Protein AF-A0A6B3H474-F1 (afdb_monomer_lite)

pLDDT: mean 93.49, std 7.31, range [62.62, 98.69]

Foldseek 3Di:
DKDKDKDQDQWFAQDQDVPPRAGSVLCLQQDWQDDPQPPCPPDVDDPDRGSCPNNVLQLQFLKKKKWWCHPQWIKIWMGGNSFIFDFPDDDSPGDTDGDGHIDTHDGHPNSGTIMMMMTHGDVVVPD

Radius of gyration: 14.44 Å; chains: 1; bounding box: 39×38×34 Å

Structure (mmCIF, N/CA/C/O backbone):
data_AF-A0A6B3H474-F1
#
_entry.id   AF-A0A6B3H474-F1
#
loop_
_atom_site.group_PDB
_atom_site.id
_atom_site.type_symbol
_atom_site.label_atom_id
_atom_site.label_alt_id
_atom_site.label_comp_id
_atom_site.label_asym_id
_atom_site.label_entity_id
_atom_site.label_seq_id
_atom_site.pdbx_PDB_ins_code
_atom_site.Cartn_x
_atom_site.Cartn_y
_atom_site.Cartn_z
_atom_site.occupancy
_atom_site.B_iso_or_equiv
_atom_site.auth_seq_id
_atom_site.auth_comp_id
_atom_site.auth_asym_id
_atom_site.auth_atom_id
_atom_site.pdbx_PDB_model_num
ATOM 1 N N . SER A 1 1 ? 18.773 -5.274 -2.116 1.00 89.44 1 SER A N 1
ATOM 2 C CA . SER A 1 1 ? 18.474 -4.431 -0.940 1.00 89.44 1 SER A CA 1
ATOM 3 C C . SER A 1 1 ? 17.010 -4.026 -0.993 1.00 89.44 1 SER A C 1
ATOM 5 O O . SER A 1 1 ? 16.406 -4.124 -2.056 1.00 89.44 1 SER A O 1
ATOM 7 N N . SER A 1 2 ? 16.435 -3.620 0.136 1.00 97.12 2 SER A N 1
ATOM 8 C CA . SER A 1 2 ? 15.068 -3.091 0.227 1.00 97.12 2 SER A CA 1
ATOM 9 C C . SER A 1 2 ? 15.039 -1.873 1.131 1.00 97.12 2 SER A C 1
ATOM 11 O O . SER A 1 2 ? 15.887 -1.758 2.018 1.00 97.12 2 SER A O 1
ATOM 13 N N . VAL A 1 3 ? 14.027 -1.030 0.963 1.00 98.31 3 VAL A N 1
ATOM 14 C CA . VAL A 1 3 ? 13.722 0.076 1.876 1.00 98.31 3 VAL A CA 1
ATOM 15 C C . VAL A 1 3 ? 12.346 -0.163 2.473 1.00 98.31 3 VAL A C 1
ATOM 17 O O . VAL A 1 3 ? 11.438 -0.629 1.788 1.00 98.31 3 VAL A O 1
ATOM 20 N N . GLU A 1 4 ? 12.192 0.153 3.753 1.00 98.50 4 GLU A N 1
ATOM 21 C CA . GLU A 1 4 ? 10.902 0.125 4.425 1.00 98.50 4 GLU A CA 1
ATOM 22 C C . GLU A 1 4 ? 10.623 1.467 5.088 1.00 98.50 4 GLU A C 1
ATOM 24 O O . GLU A 1 4 ? 11.469 2.012 5.796 1.00 98.50 4 GLU A O 1
ATOM 29 N N . VAL A 1 5 ? 9.414 1.973 4.870 1.00 98.62 5 VAL A N 1
ATOM 30 C CA . VAL A 1 5 ? 8.891 3.161 5.538 1.00 98.62 5 VAL A CA 1
ATOM 31 C C . VAL A 1 5 ? 7.714 2.732 6.397 1.00 98.62 5 VAL A C 1
ATOM 33 O O . VAL A 1 5 ? 6.816 2.025 5.932 1.00 98.62 5 VAL A O 1
ATOM 36 N N . ARG A 1 6 ? 7.731 3.152 7.663 1.00 98.50 6 ARG A N 1
ATOM 37 C CA . ARG A 1 6 ? 6.663 2.891 8.628 1.00 98.50 6 ARG A CA 1
ATOM 38 C C . ARG A 1 6 ? 6.145 4.201 9.189 1.00 98.50 6 ARG A C 1
ATOM 40 O O . ARG A 1 6 ? 6.937 5.067 9.552 1.00 98.50 6 ARG A O 1
ATOM 47 N N . ASP A 1 7 ? 4.832 4.301 9.318 1.00 98.44 7 ASP A N 1
ATOM 48 C CA . ASP A 1 7 ? 4.164 5.380 10.036 1.00 98.44 7 ASP A CA 1
ATOM 49 C C . ASP A 1 7 ? 3.154 4.829 11.049 1.00 98.44 7 ASP A C 1
ATOM 51 O O . ASP A 1 7 ? 2.760 3.663 10.999 1.00 98.44 7 ASP A O 1
ATOM 55 N N . ASN A 1 8 ? 2.738 5.691 11.971 1.00 97.88 8 ASN A N 1
ATOM 56 C CA . ASN A 1 8 ? 1.682 5.454 12.955 1.00 97.88 8 ASN A CA 1
ATOM 57 C C . ASN A 1 8 ? 0.451 6.343 12.693 1.00 97.88 8 ASN A C 1
ATOM 59 O O . ASN A 1 8 ? -0.274 6.714 13.616 1.00 97.88 8 ASN A O 1
ATOM 63 N N . GLY A 1 9 ? 0.238 6.742 11.436 1.00 97.25 9 GLY A N 1
ATOM 64 C CA . GLY A 1 9 ? -0.889 7.569 11.032 1.00 97.25 9 GLY A CA 1
ATOM 65 C C . GLY A 1 9 ? -2.206 6.791 11.005 1.00 97.25 9 GLY A C 1
ATOM 66 O O . GLY A 1 9 ? -2.345 5.699 11.554 1.00 97.25 9 GLY A O 1
ATOM 67 N N . ARG A 1 10 ? -3.203 7.340 10.302 1.00 96.25 10 ARG A N 1
ATOM 68 C CA . ARG A 1 10 ? -4.547 6.732 10.184 1.00 96.25 10 ARG A CA 1
ATOM 69 C C . ARG A 1 10 ? -4.557 5.352 9.502 1.00 96.25 10 ARG A C 1
ATOM 71 O O . ARG A 1 10 ? -5.562 4.647 9.597 1.00 96.25 10 ARG A O 1
ATOM 78 N N . GLY A 1 11 ? -3.497 5.003 8.773 1.00 96.81 11 GLY A N 1
ATOM 79 C CA . GLY A 1 11 ? -3.480 3.884 7.833 1.00 96.81 11 GLY A CA 1
ATOM 80 C C . GLY A 1 11 ? -4.217 4.208 6.529 1.00 96.81 11 GLY A C 1
ATOM 81 O O . GLY A 1 11 ? -5.219 4.933 6.528 1.00 96.81 11 GLY A O 1
ATOM 82 N N . ILE A 1 12 ? -3.719 3.675 5.413 1.00 97.06 12 ILE A N 1
ATOM 83 C CA . ILE A 1 12 ? -4.397 3.759 4.109 1.00 97.06 12 ILE A CA 1
ATOM 84 C C . ILE A 1 12 ? -5.785 3.081 4.209 1.00 97.06 12 ILE A C 1
ATOM 86 O O . ILE A 1 12 ? -5.919 2.089 4.928 1.00 97.06 12 ILE A O 1
ATOM 90 N N . PRO A 1 13 ? -6.842 3.591 3.545 1.00 96.38 13 PRO A N 1
ATOM 91 C CA . PRO A 1 13 ? -8.156 2.949 3.571 1.00 96.38 13 PRO A CA 1
ATOM 92 C C . PRO A 1 13 ? -8.109 1.495 3.079 1.00 96.38 13 PRO A C 1
ATOM 94 O O . PRO A 1 13 ? -7.573 1.217 2.010 1.00 96.38 13 PRO A O 1
ATOM 97 N N . VAL A 1 14 ? -8.684 0.583 3.866 1.00 97.25 14 VAL A N 1
ATOM 98 C CA . VAL A 1 14 ? -8.737 -0.868 3.583 1.00 97.25 14 VAL A CA 1
ATOM 99 C C . VAL A 1 14 ? -10.080 -1.302 2.996 1.00 97.25 14 VAL A C 1
ATOM 101 O O . VAL A 1 14 ? -10.213 -2.412 2.494 1.00 97.25 14 VAL A O 1
ATOM 104 N N . ASP A 1 15 ? -11.078 -0.427 3.081 1.00 95.75 15 ASP A N 1
ATOM 105 C CA . ASP A 1 15 ? -12.421 -0.670 2.579 1.00 95.75 15 ASP A CA 1
ATOM 106 C C . ASP A 1 15 ? -12.444 -0.566 1.045 1.00 95.75 15 ASP A C 1
ATOM 108 O O . ASP A 1 15 ? -11.560 0.047 0.433 1.00 95.75 15 ASP A O 1
ATOM 112 N N . VAL A 1 16 ? -13.451 -1.184 0.425 1.00 96.25 16 VAL A N 1
ATOM 113 C CA . VAL A 1 16 ? -13.642 -1.145 -1.029 1.00 96.25 16 VAL A CA 1
ATOM 114 C C . VAL A 1 16 ? -14.074 0.257 -1.453 1.00 96.25 16 VAL A C 1
ATOM 116 O O . VAL A 1 16 ? -15.036 0.810 -0.918 1.00 96.25 16 VAL A O 1
ATOM 119 N N . GLU A 1 17 ? -13.369 0.831 -2.424 1.00 93.81 17 GLU A N 1
ATOM 120 C CA . GLU A 1 17 ? -13.752 2.081 -3.065 1.00 93.81 17 GLU A CA 1
ATOM 121 C C . GLU A 1 17 ? -14.880 1.794 -4.078 1.00 93.81 17 GLU A C 1
ATOM 123 O O . GLU A 1 17 ? -14.697 0.977 -4.986 1.00 93.81 17 GLU A O 1
ATOM 128 N N . PRO A 1 18 ? -16.061 2.429 -3.941 1.00 93.50 18 PRO A N 1
ATOM 129 C CA . PRO A 1 18 ? -17.250 2.024 -4.690 1.00 93.50 18 PRO A CA 1
ATOM 130 C C . PRO A 1 18 ? -17.143 2.111 -6.216 1.00 93.50 18 PRO A C 1
ATOM 132 O O . PRO A 1 18 ? -17.785 1.320 -6.901 1.00 93.50 18 PRO A O 1
ATOM 135 N N . LYS A 1 19 ? -16.382 3.063 -6.772 1.00 92.50 19 LYS A N 1
ATOM 136 C CA . LYS A 1 19 ? -16.309 3.263 -8.232 1.00 92.50 19 LYS A CA 1
ATOM 137 C C . LYS A 1 19 ? -15.418 2.238 -8.922 1.00 92.50 19 LYS A C 1
ATOM 139 O O . LYS A 1 19 ? -15.668 1.881 -10.068 1.00 92.50 19 LYS A O 1
ATOM 144 N N . THR A 1 20 ? -14.357 1.810 -8.253 1.00 93.38 20 THR A N 1
ATOM 145 C CA . THR A 1 20 ? -13.349 0.898 -8.799 1.00 93.38 20 THR A CA 1
ATOM 146 C C . THR A 1 20 ? -13.589 -0.550 -8.396 1.00 93.38 20 THR A C 1
ATOM 148 O O . THR A 1 20 ? -13.097 -1.444 -9.079 1.00 93.38 20 THR A O 1
ATOM 151 N N . GLY A 1 21 ? -14.313 -0.794 -7.297 1.00 94.75 21 GLY A N 1
ATOM 152 C CA . GLY A 1 21 ? -14.497 -2.132 -6.731 1.00 94.75 21 GLY A CA 1
ATOM 153 C C . GLY A 1 21 ? -13.231 -2.710 -6.086 1.00 94.75 21 GLY A C 1
ATOM 154 O O . GLY A 1 21 ? -13.233 -3.866 -5.672 1.00 94.75 21 GLY A O 1
ATOM 155 N N . LEU A 1 22 ? -12.160 -1.918 -5.984 1.00 95.69 22 LEU A N 1
ATOM 156 C CA . LEU A 1 22 ? -10.881 -2.305 -5.392 1.00 95.69 22 LEU A CA 1
ATOM 157 C C . LEU A 1 22 ? -10.761 -1.760 -3.970 1.00 95.69 22 LEU A C 1
ATOM 159 O O . LEU A 1 22 ? -11.407 -0.775 -3.611 1.00 95.69 22 LEU A O 1
ATOM 163 N N . SER A 1 23 ? -9.894 -2.358 -3.155 1.00 96.62 23 SER A N 1
ATOM 164 C CA . SER A 1 23 ? -9.571 -1.766 -1.850 1.00 96.62 23 SER A CA 1
ATOM 165 C C . SER A 1 23 ? -8.883 -0.407 -2.014 1.00 96.62 23 SER A C 1
ATOM 167 O O . SER A 1 23 ? -8.150 -0.185 -2.980 1.00 96.62 23 SER A O 1
ATOM 169 N N . GLY A 1 24 ? -9.046 0.500 -1.048 1.00 96.12 24 GLY A N 1
ATOM 170 C CA . GLY A 1 24 ? -8.358 1.795 -1.082 1.00 96.12 24 GLY A CA 1
ATOM 171 C C . GLY A 1 24 ? -6.833 1.678 -1.244 1.00 96.12 24 GLY A C 1
ATOM 172 O O . GLY A 1 24 ? -6.239 2.490 -1.952 1.00 96.12 24 GLY A O 1
ATOM 173 N N . ILE A 1 25 ? -6.208 0.644 -0.661 1.00 96.69 25 ILE A N 1
ATOM 174 C CA . ILE A 1 25 ? -4.780 0.326 -0.844 1.00 96.69 25 ILE A CA 1
ATOM 175 C C . ILE A 1 25 ? -4.470 -0.020 -2.304 1.00 96.69 25 ILE A C 1
ATOM 177 O O . ILE A 1 25 ? -3.531 0.537 -2.869 1.00 96.69 25 ILE A O 1
ATOM 181 N N . GLU A 1 26 ? -5.246 -0.902 -2.934 1.00 97.06 26 GLU A N 1
ATOM 182 C CA . GLU A 1 26 ? -5.062 -1.237 -4.353 1.00 97.06 26 GLU A CA 1
ATOM 183 C C . GLU A 1 26 ? -5.226 -0.020 -5.248 1.00 97.06 26 GLU A C 1
ATOM 185 O O . GLU A 1 26 ? -4.407 0.191 -6.141 1.00 97.06 26 GLU A O 1
ATOM 190 N N . VAL A 1 27 ? -6.242 0.806 -4.998 1.00 96.31 27 VAL A N 1
ATOM 191 C CA . VAL A 1 27 ? -6.487 2.016 -5.788 1.00 96.31 27 VAL A CA 1
ATOM 192 C C . VAL A 1 27 ? -5.261 2.927 -5.768 1.00 96.31 27 VAL A C 1
ATOM 194 O O . VAL A 1 27 ? -4.755 3.280 -6.831 1.00 96.31 27 VAL A O 1
ATOM 197 N N . VAL A 1 28 ? -4.734 3.267 -4.587 1.00 96.00 28 VAL A N 1
ATOM 198 C CA . VAL A 1 28 ? -3.586 4.191 -4.488 1.00 96.00 28 VAL A CA 1
ATOM 199 C C . VAL A 1 28 ? -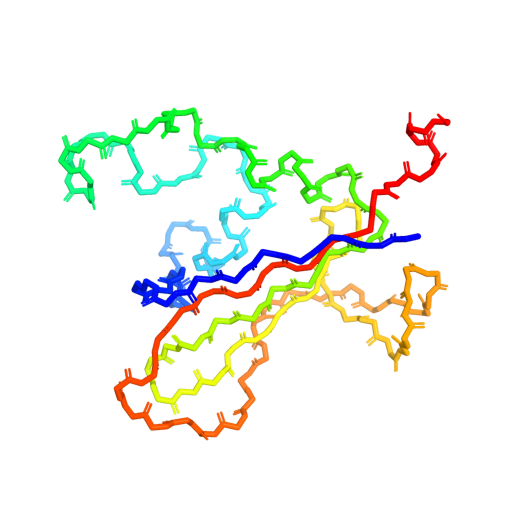2.268 3.588 -4.982 1.00 96.00 28 VAL A C 1
ATOM 201 O O . VAL A 1 28 ? -1.354 4.334 -5.332 1.00 96.00 28 VAL A O 1
ATOM 204 N N . MET A 1 29 ? -2.149 2.258 -5.004 1.00 97.88 29 MET A N 1
ATOM 205 C CA . MET A 1 29 ? -0.945 1.564 -5.470 1.00 97.88 29 MET A CA 1
ATOM 206 C C . MET A 1 29 ? -0.975 1.247 -6.971 1.00 97.88 29 MET A C 1
ATOM 208 O O . MET A 1 29 ? 0.090 1.067 -7.554 1.00 97.88 29 MET A O 1
ATOM 212 N N . THR A 1 30 ? -2.146 1.179 -7.613 1.00 96.81 30 THR A N 1
ATOM 213 C CA . THR A 1 30 ? -2.273 0.704 -9.011 1.00 96.81 30 THR A CA 1
ATOM 214 C C . THR A 1 30 ? -2.861 1.726 -9.981 1.00 96.81 30 THR A C 1
ATOM 216 O O . THR A 1 30 ? -2.736 1.552 -11.194 1.00 96.81 30 THR A O 1
ATOM 219 N N . LYS A 1 31 ? -3.498 2.798 -9.495 1.00 94.25 31 LYS A N 1
ATOM 220 C CA . LYS A 1 31 ? -4.099 3.834 -10.345 1.00 94.25 31 LYS A CA 1
ATOM 221 C C . LYS A 1 31 ? -3.304 5.131 -10.263 1.00 94.25 31 LYS A C 1
ATOM 223 O O . LYS A 1 31 ? -3.014 5.630 -9.180 1.00 94.25 31 LYS A O 1
ATOM 228 N N . LEU A 1 32 ? -2.993 5.700 -11.427 1.00 90.19 32 LEU A N 1
ATOM 229 C CA . LEU A 1 32 ? -2.450 7.053 -11.515 1.00 90.19 32 LEU A CA 1
ATOM 230 C C . LEU A 1 32 ? -3.537 8.073 -11.171 1.00 90.19 32 LEU A C 1
ATOM 232 O O . LEU A 1 32 ? -4.715 7.856 -11.454 1.00 90.19 32 LEU A O 1
ATOM 236 N N . HIS A 1 33 ? -3.124 9.192 -10.577 1.00 88.88 33 HIS A N 1
ATOM 237 C CA . HIS A 1 33 ? -4.009 10.280 -10.155 1.00 88.88 33 HIS A CA 1
ATOM 238 C C . HIS A 1 33 ? -5.094 9.847 -9.161 1.00 88.88 33 HIS A C 1
ATOM 240 O O . HIS A 1 33 ? -6.149 10.471 -9.067 1.00 88.88 33 HIS A O 1
ATOM 246 N N . ALA A 1 34 ? -4.819 8.805 -8.376 1.00 86.94 34 ALA A N 1
ATOM 247 C CA . ALA A 1 34 ? -5.707 8.335 -7.329 1.00 86.94 34 ALA A CA 1
ATOM 248 C C . ALA A 1 34 ? -5.135 8.663 -5.944 1.00 86.94 34 ALA A C 1
ATOM 250 O O . ALA A 1 34 ? -3.988 8.355 -5.617 1.00 86.94 34 ALA A O 1
ATOM 251 N N . GLY A 1 35 ? -5.941 9.307 -5.099 1.00 80.56 35 GLY A N 1
ATOM 252 C CA . GLY A 1 35 ? -5.560 9.601 -3.721 1.00 80.56 35 GLY A CA 1
ATOM 253 C C . GLY A 1 35 ? -6.479 10.607 -3.038 1.00 80.56 35 GLY A C 1
ATOM 254 O O . GLY A 1 35 ? -7.136 11.413 -3.679 1.00 80.56 35 GLY A O 1
ATOM 255 N N . GLY A 1 36 ? -6.500 10.603 -1.705 1.00 81.56 36 GLY A N 1
ATOM 256 C CA . GLY A 1 36 ? -7.367 11.498 -0.923 1.00 81.56 36 GLY A CA 1
ATOM 257 C C . GLY A 1 36 ? -6.882 12.949 -0.816 1.00 81.56 36 GLY A C 1
ATOM 258 O O . GLY A 1 36 ? -7.456 13.720 -0.054 1.00 81.56 36 GLY A O 1
ATOM 259 N N . LYS A 1 37 ? -5.796 13.317 -1.507 1.00 81.38 37 LYS A N 1
ATOM 260 C CA . LYS A 1 37 ? -5.146 14.635 -1.381 1.00 81.38 37 LYS A CA 1
ATOM 261 C C . LYS A 1 37 ? -5.712 15.691 -2.337 1.00 81.38 37 LYS A C 1
ATOM 263 O O . LYS A 1 37 ? -5.347 16.856 -2.232 1.00 81.38 37 LYS A O 1
ATOM 268 N N . PHE A 1 38 ? -6.623 15.305 -3.228 1.00 71.81 38 PHE A N 1
ATOM 269 C CA . PHE A 1 38 ? -7.358 16.242 -4.072 1.00 71.81 38 PHE A CA 1
ATOM 270 C C . PHE A 1 38 ? -8.491 16.912 -3.279 1.00 71.81 38 PHE A C 1
ATOM 272 O O . PHE A 1 38 ? -9.127 16.280 -2.437 1.00 71.81 38 PHE A O 1
ATOM 279 N N . GLY A 1 39 ? -8.747 18.195 -3.547 1.00 64.31 39 GLY A N 1
ATOM 280 C CA . GLY A 1 39 ? -9.939 18.892 -3.045 1.00 64.31 39 GLY A CA 1
ATOM 281 C C . GLY A 1 39 ? -9.941 19.264 -1.555 1.00 64.31 39 GLY A C 1
ATOM 282 O O . GLY A 1 39 ? -11.010 19.507 -1.009 1.00 64.31 39 GLY A O 1
ATOM 283 N N . GLY A 1 40 ? -8.785 19.293 -0.877 1.00 62.62 40 GLY A N 1
ATOM 284 C CA . GLY A 1 40 ? -8.614 19.892 0.464 1.00 62.62 40 GLY A CA 1
ATOM 285 C C . GLY A 1 40 ? -9.266 19.166 1.654 1.00 62.62 40 GLY A C 1
ATOM 286 O O . GLY A 1 40 ? -8.971 19.496 2.798 1.00 62.62 40 GLY A O 1
ATOM 287 N N . GLY A 1 41 ? -10.111 18.156 1.426 1.00 68.31 41 GLY A N 1
ATOM 288 C CA . GLY A 1 41 ? -10.907 17.529 2.491 1.00 68.31 41 GLY A CA 1
ATOM 289 C C . GLY A 1 41 ? -10.147 16.577 3.425 1.00 68.31 41 GLY A C 1
ATOM 290 O O . GLY A 1 41 ? -10.492 16.464 4.598 1.00 68.31 41 GLY A O 1
ATOM 291 N N . SER A 1 42 ? -9.105 15.885 2.946 1.00 77.38 42 SER A N 1
ATOM 292 C CA . SER A 1 42 ? -8.414 14.863 3.765 1.00 77.38 42 SER A CA 1
ATOM 293 C C . SER A 1 42 ? -7.136 15.349 4.447 1.00 77.38 42 SER A C 1
ATOM 295 O O . SER A 1 42 ? -6.657 14.677 5.370 1.00 77.38 42 SER A O 1
ATOM 297 N N . TYR A 1 43 ? -6.565 16.455 3.961 1.00 77.94 43 TYR A N 1
ATOM 298 C CA . TYR A 1 43 ? -5.321 17.058 4.437 1.00 77.94 43 TYR A CA 1
ATOM 299 C C . TYR A 1 43 ? -5.409 18.579 4.294 1.00 77.94 43 TYR A C 1
ATOM 301 O O . TYR A 1 43 ? -5.552 19.072 3.179 1.00 77.94 43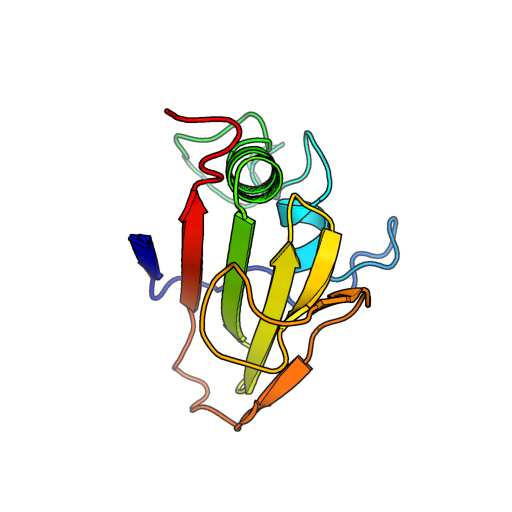 TYR A O 1
ATOM 309 N N . ALA A 1 44 ? -5.265 19.304 5.407 1.00 77.31 44 ALA A N 1
ATOM 310 C CA . ALA A 1 44 ? -5.241 20.769 5.403 1.00 77.31 44 ALA A CA 1
ATOM 311 C C . ALA A 1 44 ? -4.014 21.329 4.655 1.00 77.31 44 ALA A C 1
ATOM 313 O O . ALA A 1 44 ? -4.110 22.336 3.965 1.00 77.31 44 ALA A O 1
ATOM 314 N N . ALA A 1 45 ? -2.873 20.640 4.753 1.00 79.56 45 ALA A N 1
ATOM 315 C CA . ALA A 1 45 ? -1.672 20.892 3.965 1.00 79.56 45 ALA A CA 1
ATOM 316 C C . ALA A 1 45 ? -0.957 19.563 3.683 1.00 79.56 45 ALA A C 1
ATOM 318 O O . ALA A 1 45 ? -0.913 18.677 4.542 1.00 79.56 45 ALA A O 1
ATOM 319 N N . SER A 1 46 ? -0.402 19.392 2.479 1.00 82.38 46 SER A N 1
ATOM 320 C CA . SER A 1 46 ? 0.410 18.215 2.151 1.00 82.38 46 SER A CA 1
ATOM 321 C C . SER A 1 46 ? 1.356 18.483 0.980 1.00 82.38 46 SER A C 1
ATOM 323 O O . SER A 1 46 ? 0.979 19.166 0.034 1.00 82.38 46 SER A O 1
ATOM 325 N N . GLY A 1 47 ? 2.562 17.905 1.011 1.00 82.25 47 GLY A N 1
ATOM 326 C CA . GLY A 1 47 ? 3.548 18.066 -0.069 1.00 82.25 47 GLY A CA 1
ATOM 327 C C . GLY A 1 47 ? 3.295 17.215 -1.322 1.00 82.25 47 GLY A C 1
ATOM 328 O O . GLY A 1 47 ? 3.967 17.395 -2.328 1.00 82.25 47 GLY A O 1
ATOM 329 N N . GLY A 1 48 ? 2.348 16.271 -1.287 1.00 80.44 48 GLY A N 1
ATOM 330 C CA . GLY A 1 48 ? 2.049 15.401 -2.428 1.00 80.44 48 GLY A CA 1
ATOM 331 C C . GLY A 1 48 ? 0.680 15.716 -3.008 1.00 80.44 48 GLY A C 1
ATOM 332 O O . GLY A 1 48 ? -0.312 15.455 -2.342 1.00 80.44 48 GLY A O 1
ATOM 333 N N . LEU A 1 49 ? 0.615 16.212 -4.242 1.00 82.88 49 LEU A N 1
ATOM 334 C CA . LEU A 1 49 ? -0.647 16.678 -4.838 1.00 82.88 49 LEU A CA 1
ATOM 335 C C . LEU A 1 49 ? -1.065 15.908 -6.093 1.00 82.88 49 LEU A C 1
ATOM 337 O O . LEU A 1 49 ? -2.206 16.003 -6.518 1.00 82.88 49 LEU A O 1
ATOM 341 N N . HIS A 1 50 ? -0.164 15.118 -6.679 1.00 87.19 50 HIS A N 1
ATOM 342 C CA . HIS A 1 50 ? -0.410 14.498 -7.985 1.00 87.19 50 HIS A CA 1
ATOM 343 C C . HIS A 1 50 ? -1.137 13.150 -7.920 1.00 87.19 50 HIS A C 1
ATOM 345 O O . HIS A 1 50 ? -1.666 12.704 -8.933 1.00 87.19 50 HIS A O 1
ATOM 351 N N . GLY A 1 51 ? -1.127 12.472 -6.765 1.00 86.19 51 GLY A N 1
ATOM 352 C CA . GLY A 1 51 ? -1.713 11.131 -6.630 1.00 86.19 51 GLY A CA 1
ATOM 353 C C . GLY A 1 51 ? -1.003 10.051 -7.459 1.00 86.19 51 GLY A C 1
ATOM 354 O O . GLY A 1 51 ? -1.657 9.135 -7.935 1.00 86.19 51 GLY A O 1
ATOM 355 N N . VAL A 1 52 ? 0.312 10.183 -7.684 1.00 93.38 52 VAL A N 1
ATOM 356 C CA . VAL A 1 52 ? 1.101 9.228 -8.499 1.00 93.38 52 VAL A CA 1
ATOM 357 C C . VAL A 1 52 ? 2.307 8.623 -7.777 1.00 93.38 52 VAL A C 1
ATOM 359 O O . VAL A 1 52 ? 2.847 7.621 -8.224 1.00 93.38 52 VAL A O 1
ATOM 362 N N . GLY A 1 53 ? 2.760 9.210 -6.663 1.00 94.94 53 GLY A N 1
ATOM 363 C CA . GLY A 1 53 ? 4.031 8.814 -6.040 1.00 94.94 53 GLY A CA 1
ATOM 364 C C . GLY A 1 53 ? 4.073 7.338 -5.628 1.00 94.94 53 GLY A C 1
ATOM 365 O O . GLY A 1 53 ? 4.999 6.624 -5.995 1.00 94.94 53 GLY A O 1
ATOM 366 N N . ALA A 1 54 ? 3.043 6.864 -4.918 1.00 96.38 54 ALA A N 1
ATOM 367 C CA . ALA A 1 54 ? 2.978 5.480 -4.446 1.00 96.38 54 ALA A CA 1
ATOM 368 C C . ALA A 1 54 ? 2.862 4.472 -5.602 1.00 96.38 54 ALA A C 1
ATOM 370 O O . ALA A 1 54 ? 3.587 3.480 -5.624 1.00 96.38 54 ALA A O 1
ATOM 371 N N . SER A 1 55 ? 2.018 4.759 -6.597 1.00 97.12 55 SER A N 1
ATOM 372 C CA . SER A 1 55 ? 1.858 3.905 -7.776 1.00 97.12 55 SER A CA 1
ATOM 373 C C . SER A 1 55 ? 3.121 3.835 -8.635 1.00 97.12 55 SER A C 1
ATOM 375 O O . SER A 1 55 ? 3.418 2.781 -9.186 1.00 97.12 55 SER A O 1
ATOM 377 N N . VAL A 1 56 ? 3.901 4.920 -8.721 1.00 97.94 56 VAL A N 1
ATOM 378 C CA . VAL A 1 56 ? 5.198 4.910 -9.417 1.00 97.94 56 VAL A CA 1
ATOM 379 C C . VAL A 1 56 ? 6.212 4.052 -8.661 1.00 97.94 56 VAL A C 1
ATOM 381 O O . VAL A 1 56 ? 6.854 3.208 -9.277 1.00 97.94 56 VAL A O 1
ATOM 384 N N . VAL A 1 57 ? 6.321 4.193 -7.333 1.00 98.25 57 VAL A N 1
ATOM 385 C CA . VAL A 1 57 ? 7.194 3.314 -6.530 1.00 98.25 57 VAL A CA 1
ATOM 386 C C . VAL A 1 57 ? 6.798 1.849 -6.721 1.00 98.25 57 VAL A C 1
ATOM 388 O O . VAL A 1 57 ? 7.670 1.011 -6.926 1.00 98.25 57 VAL A O 1
ATOM 391 N N . ASN A 1 58 ? 5.500 1.540 -6.727 1.00 98.50 58 ASN A N 1
ATOM 392 C CA . ASN A 1 58 ? 5.003 0.191 -6.987 1.00 98.50 58 ASN A CA 1
ATOM 393 C C . ASN A 1 58 ? 5.377 -0.326 -8.387 1.00 98.50 58 ASN A C 1
ATOM 395 O O . ASN A 1 58 ? 5.935 -1.415 -8.522 1.00 98.50 58 ASN A O 1
ATOM 399 N N . ALA A 1 59 ? 5.114 0.465 -9.429 1.00 98.19 59 ALA A N 1
ATOM 400 C CA . ALA A 1 59 ? 5.410 0.092 -10.810 1.00 98.19 59 ALA A CA 1
ATOM 401 C C . ALA A 1 59 ? 6.907 -0.175 -11.041 1.00 98.19 59 ALA A C 1
ATOM 403 O O . ALA A 1 59 ? 7.256 -1.072 -11.803 1.00 98.19 59 ALA A O 1
ATOM 404 N N . LEU A 1 60 ? 7.781 0.570 -10.357 1.00 98.12 60 LEU A N 1
ATOM 405 C CA . LEU A 1 60 ? 9.238 0.482 -10.499 1.00 98.12 60 LEU A CA 1
ATOM 406 C C . LEU A 1 60 ? 9.904 -0.436 -9.454 1.00 98.12 60 LEU A C 1
ATOM 408 O O . LEU A 1 60 ? 11.120 -0.383 -9.255 1.00 98.12 60 LEU A O 1
ATOM 412 N N . SER A 1 61 ? 9.117 -1.272 -8.773 1.00 98.50 61 SER A N 1
ATOM 413 C CA . SER A 1 61 ? 9.608 -2.239 -7.792 1.00 98.50 61 SER A CA 1
ATOM 414 C C . SER A 1 61 ? 9.459 -3.675 -8.291 1.00 98.50 61 SER A C 1
ATOM 416 O O . SER A 1 61 ? 8.389 -4.086 -8.742 1.00 98.50 61 SER A O 1
ATOM 418 N N . ALA A 1 62 ? 10.513 -4.477 -8.123 1.00 98.00 62 ALA A N 1
ATOM 419 C CA . ALA A 1 62 ? 10.450 -5.924 -8.326 1.00 98.00 62 ALA A CA 1
ATOM 420 C C . ALA A 1 62 ? 9.505 -6.584 -7.309 1.00 98.00 62 ALA A C 1
ATOM 422 O O . ALA A 1 62 ? 8.795 -7.530 -7.634 1.00 98.00 62 ALA A O 1
ATOM 423 N N . ARG A 1 63 ? 9.440 -6.036 -6.092 1.00 98.31 63 ARG A N 1
ATOM 424 C CA . ARG A 1 63 ? 8.456 -6.398 -5.070 1.00 98.31 63 ARG A CA 1
ATOM 425 C C . ARG A 1 63 ? 8.100 -5.180 -4.237 1.00 98.31 63 ARG A C 1
ATOM 427 O O . ARG A 1 63 ? 8.986 -4.405 -3.877 1.00 98.31 63 ARG A O 1
ATOM 434 N N . LEU A 1 64 ? 6.830 -5.041 -3.889 1.00 98.69 64 LEU A N 1
ATOM 435 C CA . LEU A 1 64 ? 6.358 -4.072 -2.910 1.00 98.69 64 LEU A CA 1
ATOM 436 C C . LEU A 1 64 ? 5.346 -4.746 -1.986 1.00 98.69 64 LEU A C 1
ATOM 438 O O . LEU A 1 64 ? 4.356 -5.292 -2.452 1.00 98.69 64 LEU A O 1
ATOM 442 N N . ASP A 1 65 ? 5.590 -4.693 -0.683 1.00 98.31 65 ASP A N 1
ATOM 443 C CA . ASP A 1 65 ? 4.704 -5.213 0.352 1.00 98.31 65 ASP A CA 1
ATOM 444 C C . ASP A 1 65 ? 4.090 -4.046 1.130 1.00 98.31 65 ASP A C 1
ATOM 446 O O . ASP A 1 65 ? 4.802 -3.142 1.584 1.00 98.31 65 ASP A O 1
ATOM 450 N N . VAL A 1 66 ? 2.769 -4.074 1.305 1.00 98.44 66 VAL A N 1
ATOM 451 C CA . VAL A 1 66 ? 2.022 -3.100 2.107 1.00 98.44 66 VAL A CA 1
ATOM 452 C C . VAL A 1 66 ? 1.350 -3.818 3.266 1.00 98.44 66 VAL A C 1
ATOM 454 O O . VAL A 1 66 ? 0.623 -4.787 3.061 1.00 98.44 66 VAL A O 1
ATOM 457 N N . GLU A 1 67 ? 1.528 -3.298 4.479 1.00 98.25 67 GLU A N 1
ATOM 458 C CA . GLU A 1 67 ? 0.758 -3.702 5.654 1.00 98.25 67 GLU A CA 1
ATOM 459 C C . GLU A 1 67 ? 0.107 -2.493 6.324 1.00 98.25 67 GLU A C 1
ATOM 461 O O . GLU A 1 67 ? 0.784 -1.540 6.719 1.00 98.25 67 GLU A O 1
ATOM 466 N N . VAL A 1 68 ? -1.200 -2.561 6.554 1.00 98.44 68 VAL A N 1
ATOM 467 C CA . VAL A 1 68 ? -1.969 -1.506 7.214 1.00 98.44 68 VAL A CA 1
ATOM 468 C C . VAL A 1 68 ? -2.604 -2.033 8.486 1.00 98.44 68 VAL A C 1
ATOM 470 O O . VAL A 1 68 ? -3.415 -2.954 8.446 1.00 98.44 68 VAL A O 1
ATOM 473 N N . ASP A 1 69 ? -2.276 -1.416 9.618 1.00 98.38 69 ASP A N 1
ATOM 474 C CA . ASP A 1 69 ? -3.031 -1.626 10.851 1.00 98.38 69 ASP A CA 1
ATOM 475 C C . ASP A 1 69 ? -4.223 -0.669 10.843 1.00 98.38 69 ASP A C 1
ATOM 477 O O . ASP A 1 69 ? -4.064 0.553 10.907 1.00 98.38 69 ASP A O 1
ATOM 481 N N . ARG A 1 70 ? -5.431 -1.221 10.703 1.00 97.62 70 ARG A N 1
ATOM 482 C CA . ARG A 1 70 ? -6.686 -0.459 10.676 1.00 97.62 70 ARG A CA 1
ATOM 483 C C . ARG A 1 70 ? -7.859 -1.370 11.023 1.00 97.62 70 ARG A C 1
ATOM 485 O O . ARG A 1 70 ? -7.859 -2.559 10.710 1.00 97.62 70 ARG A O 1
ATOM 492 N N . ASN A 1 71 ? -8.881 -0.825 11.680 1.00 96.25 71 ASN A N 1
ATOM 493 C CA . ASN A 1 71 ? -10.074 -1.580 12.086 1.00 96.25 71 ASN A CA 1
ATOM 494 C C . ASN A 1 71 ? -9.736 -2.814 12.960 1.00 96.25 71 ASN A C 1
ATOM 496 O O . ASN A 1 71 ? -10.338 -3.876 12.823 1.00 96.25 71 ASN A O 1
ATOM 500 N N . SER A 1 72 ? -8.767 -2.666 13.878 1.00 97.19 72 SER A N 1
ATOM 501 C CA . SER A 1 72 ? -8.289 -3.720 14.797 1.00 97.19 72 SER A CA 1
ATOM 502 C C . SER A 1 72 ? -7.733 -4.981 14.114 1.00 97.19 72 SER A C 1
ATOM 504 O O . SER A 1 72 ? -7.715 -6.053 14.721 1.00 97.19 72 SER A O 1
ATOM 506 N N . ALA A 1 73 ? -7.264 -4.881 12.870 1.00 97.75 73 ALA A N 1
ATOM 507 C CA . ALA A 1 73 ? -6.557 -5.953 12.174 1.00 97.75 73 ALA A CA 1
ATOM 508 C C . ALA A 1 73 ? -5.390 -5.393 11.352 1.00 97.75 73 ALA A C 1
ATOM 510 O O . ALA A 1 73 ? -5.412 -4.230 10.948 1.00 97.75 73 ALA A O 1
ATOM 511 N N . THR A 1 74 ? -4.389 -6.233 11.099 1.00 98.31 74 THR A N 1
ATOM 512 C CA . THR A 1 74 ? -3.393 -5.969 10.056 1.00 98.31 74 THR A CA 1
ATOM 513 C C . THR A 1 74 ? -3.952 -6.447 8.720 1.00 98.31 74 THR A C 1
ATOM 515 O O . THR A 1 74 ? -4.368 -7.597 8.617 1.00 98.31 74 THR A O 1
ATOM 518 N N . HIS A 1 75 ? -3.961 -5.595 7.703 1.00 97.81 75 HIS A N 1
ATOM 519 C CA . HIS A 1 75 ? -4.332 -5.931 6.326 1.00 97.81 75 HIS A CA 1
ATOM 520 C C . HIS A 1 75 ? -3.082 -5.895 5.464 1.00 97.81 75 HIS A C 1
ATOM 522 O O . HIS A 1 75 ? -2.305 -4.951 5.594 1.00 97.81 75 HIS A O 1
ATOM 528 N N . SER A 1 76 ? -2.877 -6.887 4.606 1.00 97.50 76 SER A N 1
ATOM 529 C CA . SER A 1 76 ? -1.683 -6.963 3.769 1.00 97.50 76 SER A CA 1
ATOM 530 C C . SER A 1 76 ? -1.984 -7.278 2.313 1.00 97.50 76 SER A C 1
ATOM 532 O O . SER A 1 76 ? -2.957 -7.962 1.990 1.00 97.50 76 SER A O 1
ATOM 534 N N . ILE A 1 77 ? -1.127 -6.760 1.440 1.00 97.75 77 ILE A N 1
ATOM 535 C CA . ILE A 1 77 ? -1.107 -7.038 0.005 1.00 97.75 77 ILE A CA 1
ATOM 536 C C . ILE A 1 77 ? 0.313 -6.837 -0.522 1.00 97.75 77 ILE A C 1
ATOM 538 O O . ILE A 1 77 ? 1.037 -5.956 -0.046 1.00 97.75 77 ILE A O 1
ATOM 542 N N . SER A 1 78 ? 0.701 -7.656 -1.494 1.00 98.31 78 SER A N 1
ATOM 543 C CA . SER A 1 78 ? 1.979 -7.542 -2.185 1.00 98.31 78 SER A CA 1
ATOM 544 C C . SER A 1 78 ? 1.764 -7.202 -3.652 1.00 98.31 78 SER A C 1
ATOM 546 O O . SER A 1 78 ? 0.699 -7.442 -4.220 1.00 98.31 78 SER A O 1
ATOM 548 N N . PHE A 1 79 ? 2.805 -6.669 -4.275 1.00 98.56 79 PHE A N 1
ATOM 549 C CA . PHE A 1 79 ? 2.819 -6.333 -5.685 1.00 98.56 79 PHE A CA 1
ATOM 550 C C . PHE A 1 79 ? 4.139 -6.741 -6.328 1.00 98.56 79 PHE A C 1
ATOM 552 O O . PHE A 1 79 ? 5.201 -6.611 -5.714 1.00 98.56 79 PHE A O 1
ATOM 559 N N . ARG A 1 80 ? 4.074 -7.167 -7.589 1.00 98.38 80 ARG A N 1
ATOM 560 C CA . ARG A 1 80 ? 5.229 -7.369 -8.468 1.00 98.38 80 ARG A CA 1
ATOM 561 C C . ARG A 1 80 ? 5.066 -6.469 -9.683 1.00 98.38 80 ARG A C 1
ATOM 563 O O . ARG A 1 80 ? 4.164 -6.703 -10.485 1.00 98.38 80 ARG A O 1
ATOM 570 N N . ARG A 1 81 ? 5.919 -5.447 -9.824 1.00 97.88 81 ARG A N 1
ATOM 571 C CA . ARG A 1 81 ? 5.884 -4.498 -10.956 1.00 97.88 81 ARG A CA 1
ATOM 572 C C . ARG A 1 81 ? 4.495 -3.895 -11.176 1.00 97.88 81 ARG A C 1
ATOM 574 O O . ARG A 1 81 ? 3.958 -3.913 -12.281 1.00 97.88 81 ARG A O 1
ATOM 581 N N . GLY A 1 82 ? 3.866 -3.430 -10.099 1.00 97.81 82 GLY A N 1
ATOM 582 C CA . GLY A 1 82 ? 2.515 -2.867 -10.144 1.00 97.81 82 GLY A CA 1
ATOM 583 C C . GLY A 1 82 ? 1.362 -3.878 -10.106 1.00 97.81 82 GLY A C 1
ATOM 584 O O . GLY A 1 82 ? 0.236 -3.476 -9.820 1.00 97.81 82 GLY A O 1
ATOM 585 N N . VAL A 1 83 ? 1.604 -5.170 -10.346 1.00 98.19 83 VAL A N 1
ATOM 586 C CA . VAL A 1 83 ? 0.552 -6.202 -10.348 1.00 98.19 83 VAL A CA 1
ATOM 587 C C . VAL A 1 83 ? 0.305 -6.697 -8.921 1.00 98.19 83 VAL A C 1
ATOM 589 O O . VAL A 1 83 ? 1.271 -7.131 -8.295 1.00 98.19 83 VAL A O 1
ATOM 592 N N . PRO A 1 84 ? -0.934 -6.656 -8.394 1.00 98.12 84 PRO A N 1
ATOM 593 C CA . PRO A 1 84 ? -1.250 -7.171 -7.063 1.00 98.12 84 PRO A CA 1
ATOM 594 C C . PRO A 1 84 ? -1.188 -8.700 -7.016 1.00 98.12 84 PRO A C 1
ATOM 596 O O . PRO A 1 84 ? -1.456 -9.390 -8.006 1.00 98.12 84 PRO A O 1
ATOM 599 N N . GLY A 1 85 ? -0.815 -9.236 -5.860 1.00 96.81 85 GLY A N 1
ATOM 600 C CA . GLY A 1 85 ? -0.777 -10.672 -5.626 1.00 96.81 85 GLY A CA 1
ATOM 601 C C . GLY A 1 85 ? -0.057 -11.044 -4.343 1.00 96.81 85 GLY A C 1
ATOM 602 O O . GLY A 1 85 ? 0.001 -10.275 -3.379 1.00 96.81 85 GLY A O 1
ATOM 603 N N . MET A 1 86 ? 0.495 -12.250 -4.329 1.00 95.25 86 MET A N 1
ATOM 604 C CA . MET A 1 86 ? 1.217 -12.797 -3.189 1.00 95.25 86 MET A CA 1
ATOM 605 C C . MET A 1 86 ? 2.540 -13.399 -3.624 1.00 95.25 86 MET A C 1
ATOM 607 O O . MET A 1 86 ? 2.600 -14.134 -4.602 1.00 95.25 86 MET A O 1
ATOM 611 N N . PHE A 1 87 ? 3.581 -13.143 -2.839 1.00 95.31 87 PHE A N 1
ATOM 612 C CA . PHE A 1 87 ? 4.797 -13.941 -2.890 1.00 95.31 87 PHE A CA 1
ATOM 613 C C . PHE A 1 87 ? 4.673 -15.106 -1.912 1.00 95.31 87 PHE A C 1
ATOM 615 O O . PHE A 1 87 ? 4.262 -14.910 -0.763 1.00 95.31 87 PHE A O 1
ATOM 622 N N . THR A 1 88 ? 5.035 -16.306 -2.353 1.00 89.00 88 THR A N 1
ATOM 623 C CA . THR A 1 88 ? 4.989 -17.516 -1.515 1.00 89.00 88 THR A CA 1
ATOM 624 C C . THR A 1 88 ? 6.191 -17.623 -0.577 1.00 89.00 88 THR A C 1
ATOM 626 O O . THR A 1 88 ? 6.134 -18.324 0.431 1.00 89.00 88 THR A O 1
ATOM 629 N N . GLU A 1 89 ? 7.265 -16.890 -0.877 1.00 92.06 89 GLU A N 1
ATOM 630 C CA . GLU A 1 89 ? 8.542 -16.944 -0.170 1.00 92.06 89 GLU A CA 1
ATOM 631 C C . GLU A 1 89 ? 9.129 -15.540 0.080 1.00 92.06 89 GLU A C 1
ATOM 633 O O . GLU A 1 89 ? 8.522 -14.497 -0.207 1.00 92.06 89 GLU A O 1
ATOM 638 N N . GLN A 1 90 ? 10.313 -15.503 0.695 1.00 90.25 90 GLN A N 1
ATOM 639 C CA . GLN A 1 90 ? 11.021 -14.267 1.008 1.00 90.25 90 GLN A CA 1
ATOM 640 C C . GLN A 1 90 ? 11.864 -13.781 -0.171 1.00 90.25 90 GLN A C 1
ATOM 642 O O . GLN A 1 90 ? 12.686 -14.518 -0.703 1.00 90.25 90 GLN A O 1
ATOM 647 N N . GLY A 1 91 ? 11.753 -12.487 -0.467 1.00 93.12 91 GLY A N 1
ATOM 648 C CA . GLY A 1 91 ? 12.576 -11.814 -1.467 1.00 93.12 91 GLY A CA 1
ATOM 649 C C . GLY A 1 91 ? 11.797 -11.405 -2.720 1.00 93.12 91 GLY A C 1
ATOM 650 O O . GLY A 1 91 ? 10.637 -11.784 -2.892 1.00 93.12 91 GLY A O 1
ATOM 651 N N . PRO A 1 92 ? 12.402 -10.557 -3.566 1.00 94.94 92 PRO A N 1
ATOM 652 C CA . PRO A 1 92 ? 11.749 -10.034 -4.764 1.00 94.94 92 PRO A CA 1
ATOM 653 C C . PRO A 1 92 ? 11.665 -11.046 -5.915 1.00 94.94 92 PRO A C 1
ATOM 655 O O . PRO A 1 92 ? 10.799 -10.901 -6.771 1.00 94.94 92 PRO A O 1
ATOM 658 N N . ASP A 1 93 ? 12.519 -12.072 -5.912 1.00 94.50 93 ASP A N 1
ATOM 659 C CA . ASP A 1 93 ? 12.610 -13.082 -6.978 1.00 94.50 93 ASP A CA 1
ATOM 660 C C . ASP A 1 93 ? 11.815 -14.364 -6.663 1.00 94.50 93 ASP A C 1
ATOM 662 O O . ASP A 1 93 ? 11.859 -15.337 -7.414 1.00 94.50 93 ASP A O 1
ATOM 666 N N . SER A 1 94 ? 11.090 -14.380 -5.541 1.00 95.62 94 SER A N 1
ATOM 667 C CA . SER A 1 94 ? 10.259 -15.510 -5.128 1.00 95.62 94 SER A CA 1
ATOM 668 C C . SER A 1 94 ? 9.093 -15.757 -6.095 1.00 95.62 94 SER A C 1
ATOM 670 O O . SER A 1 94 ? 8.645 -14.823 -6.774 1.00 95.62 94 SER A O 1
ATOM 672 N N . PRO A 1 95 ? 8.532 -16.983 -6.123 1.00 96.94 95 PRO A N 1
ATOM 673 C CA . PRO A 1 95 ? 7.309 -17.252 -6.867 1.00 96.94 95 PRO A CA 1
ATOM 674 C C . PRO A 1 95 ? 6.192 -16.286 -6.459 1.00 96.94 95 PRO A C 1
ATOM 676 O O . PRO A 1 95 ? 6.072 -15.900 -5.291 1.00 96.94 95 PRO A O 1
ATOM 679 N N . PHE A 1 96 ? 5.403 -15.872 -7.449 1.00 97.19 96 PHE A N 1
ATOM 680 C CA . PHE A 1 96 ? 4.375 -14.852 -7.296 1.00 97.19 96 PHE A CA 1
ATOM 681 C C . PHE A 1 96 ? 3.082 -15.297 -7.962 1.00 97.19 96 PHE A C 1
ATOM 683 O O . PHE A 1 96 ? 3.071 -15.552 -9.170 1.00 97.19 96 PHE A O 1
ATOM 690 N N . ASP A 1 97 ? 2.010 -15.286 -7.180 1.00 96.38 97 ASP A N 1
ATOM 691 C CA . ASP A 1 97 ? 0.654 -15.603 -7.604 1.00 96.38 97 ASP A CA 1
ATOM 692 C C . ASP A 1 97 ? -0.147 -14.297 -7.736 1.00 96.38 97 ASP A C 1
ATOM 694 O O . ASP A 1 97 ? -0.465 -13.669 -6.717 1.00 96.38 97 ASP A O 1
ATOM 698 N N . PRO A 1 98 ? -0.460 -13.841 -8.966 1.00 97.00 98 PRO A N 1
ATOM 699 C CA . PRO A 1 98 ? -1.261 -12.642 -9.177 1.00 97.00 98 PRO A CA 1
ATOM 700 C C . PRO A 1 98 ? -2.676 -12.825 -8.627 1.00 97.00 98 PRO A C 1
ATOM 702 O O . PRO A 1 98 ? -3.373 -13.778 -8.977 1.00 97.00 98 PRO A O 1
ATOM 705 N N . ALA A 1 99 ? -3.114 -11.893 -7.789 1.00 94.69 99 ALA A N 1
ATOM 706 C CA . ALA A 1 99 ? -4.445 -11.893 -7.199 1.00 94.69 99 ALA A CA 1
ATOM 707 C C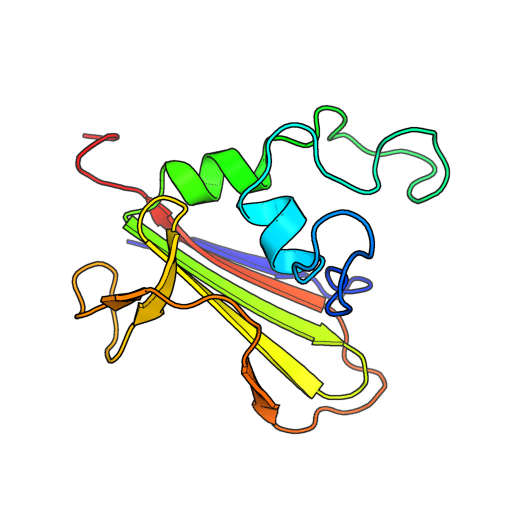 . ALA A 1 99 ? -4.793 -10.488 -6.703 1.00 94.69 99 ALA A C 1
ATOM 709 O O . ALA A 1 99 ? -3.941 -9.790 -6.160 1.00 94.69 99 ALA A O 1
ATOM 710 N N . ASN A 1 100 ? -6.058 -10.100 -6.844 1.00 92.00 100 ASN A N 1
ATOM 711 C CA . ASN A 1 100 ? -6.575 -8.906 -6.183 1.00 92.00 100 ASN A CA 1
ATOM 712 C C . ASN A 1 100 ? -7.030 -9.239 -4.755 1.00 92.00 100 ASN A C 1
ATOM 714 O O . ASN A 1 100 ? -7.313 -10.393 -4.422 1.00 92.00 100 ASN A O 1
ATOM 718 N N . GLY A 1 101 ? -7.209 -8.200 -3.952 1.00 90.00 101 GLY A N 1
ATOM 719 C CA . GLY A 1 101 ? -7.810 -8.263 -2.631 1.00 90.00 101 GLY A CA 1
ATOM 720 C C . GLY A 1 101 ? -6.795 -8.245 -1.494 1.00 90.00 101 GLY A C 1
ATOM 721 O O . GLY A 1 101 ? -5.646 -8.668 -1.602 1.00 90.00 101 GLY A O 1
ATOM 722 N N . LEU A 1 102 ? -7.260 -7.739 -0.354 1.00 93.69 102 LEU A N 1
ATOM 723 C CA . LEU A 1 102 ? -6.471 -7.667 0.867 1.00 93.69 102 LEU A CA 1
ATOM 724 C C . LEU A 1 102 ? -6.550 -8.973 1.644 1.00 93.69 102 LEU A C 1
ATOM 726 O O . LEU A 1 102 ? -7.625 -9.545 1.843 1.00 93.69 102 LEU A O 1
ATOM 730 N N . ARG A 1 103 ? -5.420 -9.381 2.211 1.00 94.56 103 ARG A N 1
ATOM 731 C CA . ARG A 1 103 ? -5.391 -10.423 3.230 1.00 94.56 103 ARG A CA 1
ATOM 732 C C . ARG A 1 103 ? -5.587 -9.795 4.591 1.00 94.56 103 ARG A C 1
ATOM 734 O O . ARG A 1 103 ? -4.800 -8.957 5.027 1.00 94.56 103 ARG A O 1
ATOM 741 N N . LYS A 1 104 ? -6.607 -10.251 5.306 1.00 95.94 104 LYS A N 1
ATOM 742 C CA . LYS A 1 104 ? -6.793 -9.887 6.706 1.00 95.94 104 LYS A CA 1
ATOM 743 C C . LYS A 1 104 ? -5.944 -10.803 7.583 1.00 95.94 104 LYS A C 1
ATOM 745 O O . LYS A 1 104 ? -6.192 -12.001 7.679 1.00 95.94 104 LYS A O 1
ATOM 750 N N . GLY A 1 105 ? -4.925 -10.225 8.197 1.00 92.44 105 GLY A N 1
ATOM 751 C CA . GLY A 1 105 ? -4.051 -10.870 9.160 1.00 92.44 105 GLY A CA 1
ATOM 752 C C . GLY A 1 105 ? -4.617 -10.859 10.579 1.00 92.44 105 GLY A C 1
ATOM 753 O O . GLY A 1 105 ? -5.825 -10.795 10.818 1.00 92.44 105 GLY A O 1
ATOM 754 N N . LYS A 1 106 ? -3.705 -10.940 11.551 1.00 89.25 106 LYS A N 1
ATOM 755 C CA . LYS A 1 106 ? -4.039 -11.068 12.972 1.00 89.25 106 LYS A CA 1
ATOM 756 C C . LYS A 1 106 ? -4.763 -9.827 13.501 1.00 89.25 106 LYS A C 1
ATOM 758 O O . LYS A 1 106 ? -4.575 -8.707 13.022 1.00 89.25 106 LYS A O 1
ATOM 763 N N . ARG A 1 107 ? -5.558 -10.038 14.553 1.00 96.94 107 ARG A N 1
ATOM 764 C CA . ARG A 1 107 ? -6.146 -8.953 15.341 1.00 96.94 107 ARG A CA 1
ATOM 765 C C . ARG A 1 107 ? -5.033 -8.137 15.998 1.00 96.94 107 ARG A C 1
ATOM 767 O O . ARG A 1 107 ? -4.108 -8.701 16.580 1.00 96.94 107 ARG A O 1
ATOM 774 N N . VAL A 1 108 ? -5.162 -6.818 15.948 1.00 97.06 108 VAL A N 1
ATOM 775 C CA . VAL A 1 108 ? -4.287 -5.872 16.651 1.00 97.06 108 VAL A CA 1
ATOM 776 C C . VAL A 1 108 ? -5.117 -5.008 17.611 1.00 97.06 108 VAL A C 1
ATOM 778 O O . VAL A 1 108 ? -6.323 -4.852 17.399 1.00 97.06 108 VAL A O 1
ATOM 781 N N . PRO A 1 109 ? -4.525 -4.458 18.690 1.00 97.75 109 PRO A N 1
ATOM 782 C CA . PRO A 1 109 ? -5.190 -3.508 19.573 1.00 97.75 109 PRO A CA 1
ATOM 783 C C . PRO A 1 109 ? -5.792 -2.342 18.791 1.00 97.75 109 PRO A C 1
ATOM 785 O O . PRO A 1 109 ? -5.164 -1.825 17.873 1.00 97.75 109 PRO A O 1
ATOM 788 N N . LYS A 1 110 ? -6.980 -1.888 19.200 1.00 94.62 110 LYS A N 1
ATOM 789 C CA . LYS A 1 110 ? -7.729 -0.814 18.525 1.00 94.62 110 LYS A CA 1
ATOM 790 C C . LYS A 1 110 ? -6.939 0.496 18.392 1.00 94.62 110 LYS A C 1
ATOM 792 O O . LYS A 1 110 ? -7.140 1.223 17.430 1.00 94.62 110 LYS A O 1
ATOM 797 N N . ALA A 1 111 ? -6.054 0.780 19.348 1.00 96.25 111 ALA A N 1
ATOM 798 C CA . ALA A 1 111 ? -5.201 1.969 19.348 1.00 96.25 111 ALA A CA 1
ATOM 799 C C . ALA A 1 111 ? -4.040 1.896 18.338 1.00 96.25 111 ALA A C 1
ATOM 801 O O . ALA A 1 111 ? -3.402 2.908 18.071 1.00 96.25 111 ALA A O 1
ATOM 802 N N . ARG A 1 112 ? -3.740 0.711 17.790 1.00 97.50 112 ARG A N 1
ATOM 803 C CA . ARG A 1 112 ? -2.674 0.532 16.806 1.00 97.50 112 ARG A CA 1
ATOM 804 C C . ARG A 1 112 ? -3.204 0.852 15.412 1.00 97.50 112 ARG A C 1
ATOM 806 O O . ARG A 1 112 ? -4.062 0.133 14.899 1.00 97.50 112 ARG A O 1
ATOM 813 N N . THR A 1 113 ? -2.656 1.897 14.805 1.00 98.25 113 THR A N 1
ATOM 814 C CA . THR A 1 113 ? -2.895 2.262 13.409 1.00 98.25 113 THR A CA 1
ATOM 815 C C . THR A 1 113 ? -1.585 2.596 12.714 1.00 98.25 113 THR A C 1
ATOM 817 O O . THR A 1 113 ? -0.602 2.931 13.375 1.00 98.25 113 THR A O 1
ATOM 820 N N . GLY A 1 114 ? -1.566 2.505 11.387 1.00 98.31 114 GLY A N 1
ATOM 821 C CA . GLY A 1 114 ? -0.404 2.910 10.604 1.00 98.31 114 GLY A CA 1
ATOM 822 C C . GLY A 1 114 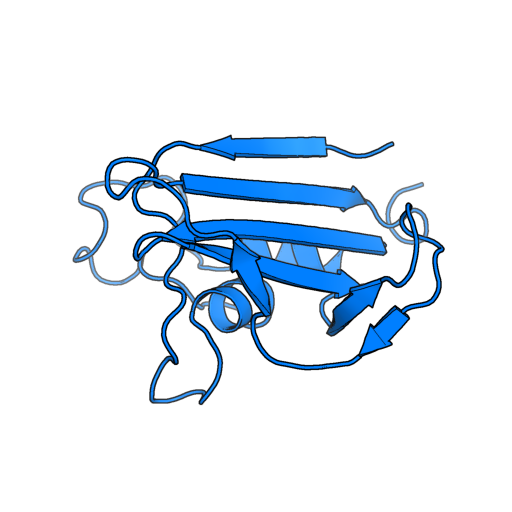? -0.227 2.107 9.329 1.00 98.31 114 GLY A C 1
ATOM 823 O O . GLY A 1 114 ? -0.947 1.135 9.078 1.00 98.31 114 GLY A O 1
ATOM 824 N N . THR A 1 115 ? 0.752 2.518 8.533 1.00 98.62 115 THR A N 1
ATOM 825 C CA . THR A 1 115 ? 1.124 1.864 7.274 1.00 98.62 115 THR A CA 1
ATOM 826 C C . THR A 1 115 ? 2.592 1.461 7.331 1.00 98.62 115 THR A C 1
ATOM 828 O O . THR A 1 115 ? 3.444 2.233 7.769 1.00 98.62 115 THR A O 1
ATOM 831 N N . ARG A 1 116 ? 2.904 0.254 6.864 1.00 98.50 116 ARG A N 1
ATOM 832 C CA . ARG A 1 116 ? 4.258 -0.167 6.497 1.00 98.50 116 ARG A CA 1
ATOM 833 C C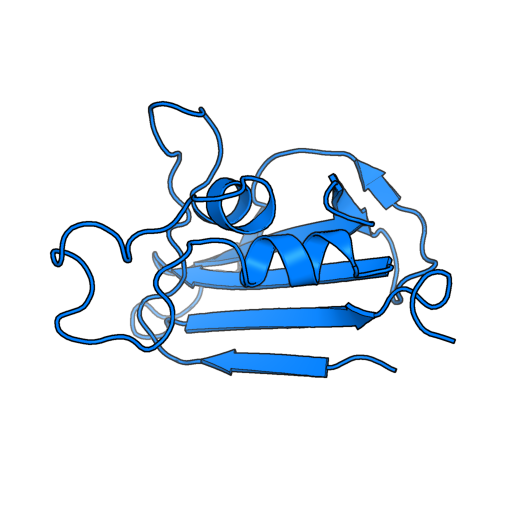 . ARG A 1 116 ? 4.274 -0.409 4.999 1.00 98.50 116 ARG A C 1
ATOM 835 O O . ARG A 1 116 ? 3.419 -1.133 4.495 1.00 98.50 116 ARG A O 1
ATOM 842 N N . VAL A 1 117 ? 5.235 0.188 4.311 1.00 98.69 117 VAL A N 1
ATOM 843 C CA . VAL A 1 117 ? 5.497 -0.073 2.895 1.00 98.69 117 VAL A CA 1
ATOM 844 C C . VAL A 1 117 ? 6.953 -0.470 2.768 1.00 98.69 117 VAL A C 1
ATOM 846 O O . VAL A 1 117 ? 7.840 0.322 3.092 1.00 98.69 117 VAL A O 1
ATOM 849 N N . ARG A 1 118 ? 7.201 -1.691 2.305 1.00 98.62 118 ARG A N 1
ATOM 850 C CA . ARG A 1 118 ? 8.537 -2.195 1.997 1.00 98.62 118 ARG A CA 1
ATOM 851 C C . ARG A 1 118 ? 8.639 -2.441 0.507 1.00 98.62 118 ARG A C 1
ATOM 853 O O . ARG A 1 118 ? 7.763 -3.084 -0.054 1.00 98.62 118 ARG A O 1
ATOM 860 N N . TYR A 1 119 ? 9.704 -1.976 -0.128 1.00 98.50 119 TYR A N 1
ATOM 861 C CA . TYR A 1 119 ? 9.899 -2.191 -1.555 1.00 98.50 119 TYR A CA 1
ATOM 862 C C . TYR 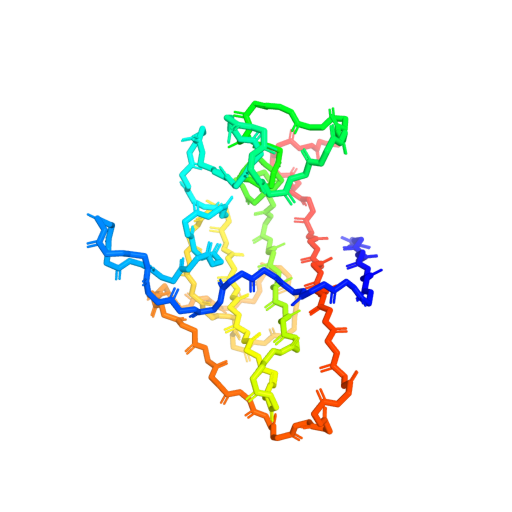A 1 119 ? 11.342 -2.547 -1.905 1.00 98.50 119 TYR A C 1
ATOM 864 O O . TYR A 1 119 ? 12.300 -2.165 -1.223 1.00 98.50 119 TYR A O 1
ATOM 872 N N . TRP A 1 120 ? 11.471 -3.300 -2.991 1.00 98.19 120 TRP A N 1
ATOM 873 C CA . TRP A 1 120 ? 12.716 -3.682 -3.639 1.00 98.19 120 TRP A CA 1
ATOM 874 C C . TRP A 1 120 ? 12.704 -3.055 -5.028 1.00 98.19 120 TRP A C 1
ATOM 876 O O . TRP A 1 120 ? 11.908 -3.465 -5.873 1.00 98.19 120 TRP A O 1
ATOM 886 N N . ALA A 1 121 ? 13.562 -2.058 -5.253 1.00 97.75 121 ALA A N 1
ATOM 887 C CA . ALA A 1 121 ? 13.679 -1.404 -6.554 1.00 97.75 121 ALA A CA 1
ATOM 888 C C . ALA A 1 121 ? 13.987 -2.432 -7.654 1.00 97.75 121 ALA A C 1
ATOM 890 O O . ALA A 1 121 ? 14.769 -3.365 -7.436 1.00 97.75 121 ALA A O 1
ATOM 891 N N . ASP A 1 122 ? 13.364 -2.274 -8.821 1.00 96.81 122 ASP A N 1
ATOM 892 C CA . ASP A 1 122 ? 13.587 -3.183 -9.939 1.00 96.81 122 ASP A CA 1
ATOM 893 C C . ASP A 1 122 ? 14.956 -2.934 -10.585 1.00 96.81 122 ASP A C 1
ATOM 895 O O . ASP A 1 122 ? 15.206 -1.885 -11.182 1.00 96.81 122 ASP A O 1
ATOM 899 N N . ARG A 1 123 ? 15.843 -3.927 -10.484 1.00 93.81 123 ARG A N 1
ATOM 900 C CA . ARG A 1 123 ? 17.202 -3.875 -11.043 1.00 93.81 123 ARG A CA 1
ATOM 901 C C . ARG A 1 123 ? 17.239 -3.928 -12.569 1.00 93.81 123 ARG A C 1
ATOM 903 O O . ARG A 1 123 ? 18.280 -3.661 -13.153 1.00 93.81 123 ARG A O 1
ATOM 910 N N . GLN A 1 124 ? 16.130 -4.273 -13.226 1.00 92.81 124 GLN A N 1
ATOM 911 C CA . GLN A 1 124 ? 16.025 -4.140 -14.681 1.00 92.81 124 GLN A CA 1
ATOM 912 C C . GLN A 1 124 ? 15.829 -2.682 -15.114 1.00 92.81 124 GLN A C 1
ATOM 914 O O . GLN A 1 124 ? 16.042 -2.367 -16.280 1.00 92.81 124 GLN A O 1
ATOM 919 N N . ILE A 1 125 ? 15.413 -1.807 -14.193 1.00 94.06 125 ILE A N 1
ATOM 920 C CA . ILE A 1 125 ? 15.142 -0.390 -14.461 1.00 94.06 125 ILE A CA 1
ATOM 921 C C . ILE A 1 125 ? 16.282 0.483 -13.936 1.00 94.06 125 ILE A C 1
ATOM 923 O O . ILE A 1 125 ? 16.726 1.400 -14.623 1.00 94.06 125 ILE A O 1
ATOM 927 N N . PHE A 1 126 ? 16.754 0.199 -12.722 1.00 91.00 126 PHE A N 1
ATOM 928 C CA . PHE A 1 126 ? 17.831 0.938 -12.073 1.00 91.00 126 PHE A CA 1
ATOM 929 C C . PHE A 1 126 ? 19.077 0.050 -11.998 1.00 91.00 126 PHE A C 1
ATOM 931 O O . PHE A 1 126 ? 19.095 -0.915 -11.229 1.00 91.00 126 PHE A O 1
ATOM 938 N N . LEU A 1 127 ? 20.073 0.366 -12.831 1.00 75.25 127 LEU A N 1
ATOM 939 C CA . LEU A 1 127 ? 21.390 -0.283 -12.873 1.00 75.25 127 LEU A CA 1
ATOM 940 C C . LEU A 1 127 ? 22.283 0.187 -11.719 1.00 75.25 127 LEU A C 1
ATOM 942 O O . LEU A 1 127 ? 22.280 1.407 -11.438 1.00 75.25 127 LEU A O 1
#

Secondary structure (DSSP, 8-state):
--EEEE--SS----SBPTTT-SBHHHHHHHSTT-STTTTSSS-SS-S--SS-HHHHHHHTEEEEEEEEEETTEEEEEEEETTEEEEESSSSTTS-EEE--S-EEEEE--TT--EEEEEEEE-TTT--

Sequence (127 aa):
SSVEVRDNGRGIPVDVEPKTGLSGIEVVMTKLHAGGKFGGGSYAASGGLHGVGASVVNALSARLDVEVDRNSATHSISFRRGVPGMFTEQGPDSPFDPANGLRKGKRVPKARTGTRVRYWADRQIFL